Protein AF-A0AAZ3RCG7-F1 (afdb_monomer_lite)

InterPro domains:
  IPR009057 Homedomain-like superfamily [SSF46689] (24-108)
  IPR036388 Winged helix-like DNA-binding domain superfamily [G3DSA:1.10.10.10] (22-74)
  IPR057667 Sleeping Beauty transposase, HTH domain [PF25787] (22-74)

Radius of gyration: 26.38 Å; chains: 1; bounding box: 72×45×59 Å

Secondary structure (DSSP, 8-state):
---------------TTSSSSTTS-S---HHHHHHHHHHHHTT--HHHHHHHHT--HHHHHHHHHHHHHH---SPPP---SPPSS-HHHHHHHHHHHHH-TT--HHHH--

Organism: Oncorhynchus tshawytscha (NCBI:txid74940)

Foldseek 3Di:
DDPPPPPPDPPPPPDPPLCPVVPPDDDDDLVLLVVLVVCVVVVHDLVRSCVVSVNDSVVSVVSVVCCVVPVDSDDDDDPPDDDPDDPVLVVVLVVVCVVPVPDDPVNSDD

Sequence (110 aa):
MCTCGCISRPTLKLSASLLDITGKSNEISQDLRKKIVDLHKSGSSLGASSKRLKVPHSSVQTIVHKYKHHGTTQLSYCSGRRRVLSPRDERTLVQKVQINPRT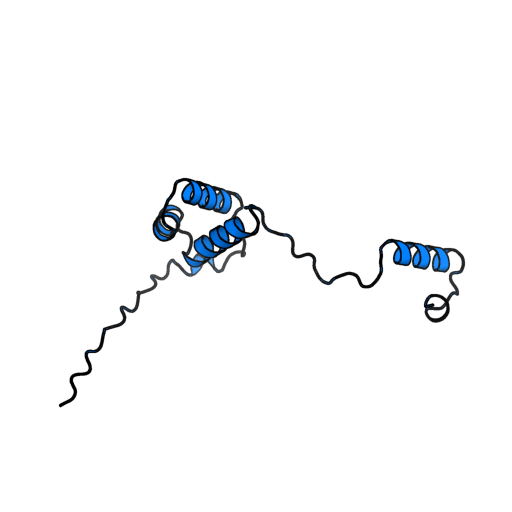TAKDLVK

pLDDT: mean 76.99, std 19.37, range [36.78, 95.0]

Structure (mmCIF, N/CA/C/O backbone):
data_AF-A0AAZ3RCG7-F1
#
_entry.id   AF-A0AAZ3RCG7-F1
#
loop_
_atom_site.group_PDB
_atom_site.id
_atom_site.type_symbol
_atom_site.label_atom_id
_atom_site.label_alt_id
_atom_site.label_comp_id
_atom_site.label_asym_id
_atom_site.label_entity_id
_atom_site.label_seq_id
_atom_site.pdbx_PDB_ins_code
_atom_site.Cartn_x
_atom_site.Cartn_y
_atom_site.Cartn_z
_atom_site.occupancy
_atom_site.B_iso_or_equiv
_atom_site.auth_seq_id
_atom_site.auth_comp_id
_atom_site.auth_asym_id
_atom_site.auth_atom_id
_atom_site.pdbx_PDB_model_num
ATOM 1 N N . MET A 1 1 ? 42.780 -36.796 -10.419 1.00 36.94 1 MET A N 1
ATOM 2 C CA . MET A 1 1 ? 42.953 -35.343 -10.626 1.00 36.94 1 MET A CA 1
ATOM 3 C C . MET A 1 1 ? 41.590 -34.763 -10.974 1.00 36.94 1 MET A C 1
ATOM 5 O O . MET A 1 1 ? 41.090 -35.048 -12.051 1.00 36.94 1 MET A O 1
ATOM 9 N N . CYS A 1 2 ? 40.939 -34.069 -10.038 1.00 37.28 2 CYS A N 1
ATOM 10 C CA . CYS A 1 2 ? 39.586 -33.536 -10.227 1.00 37.28 2 CYS A CA 1
ATOM 11 C C . CYS A 1 2 ? 39.669 -32.075 -10.679 1.00 37.28 2 CYS A C 1
ATOM 13 O O . CYS A 1 2 ? 40.009 -31.202 -9.885 1.00 37.28 2 CYS A O 1
ATOM 15 N N . THR A 1 3 ? 39.370 -31.800 -11.945 1.00 47.28 3 THR A N 1
ATOM 16 C CA . THR A 1 3 ? 39.281 -30.438 -12.484 1.00 47.28 3 THR A CA 1
ATOM 17 C C . THR A 1 3 ? 37.888 -29.871 -12.209 1.00 47.28 3 THR A C 1
ATOM 19 O O . THR A 1 3 ? 37.008 -29.877 -13.065 1.00 47.28 3 THR A O 1
ATOM 22 N N . CYS A 1 4 ? 37.652 -29.389 -10.986 1.00 46.22 4 CYS A N 1
ATOM 23 C CA . CYS A 1 4 ? 36.443 -28.617 -10.707 1.00 46.22 4 CYS A CA 1
ATOM 24 C C . CYS A 1 4 ? 36.619 -27.223 -11.326 1.00 46.22 4 CYS A C 1
ATOM 26 O O . CYS A 1 4 ? 37.349 -26.385 -10.800 1.00 46.22 4 CYS A O 1
ATOM 28 N N . GLY A 1 5 ? 36.015 -27.010 -12.496 1.00 42.16 5 GLY A N 1
ATOM 29 C CA . GLY A 1 5 ? 35.982 -25.719 -13.169 1.00 42.16 5 GLY A CA 1
ATOM 30 C C . GLY A 1 5 ? 35.236 -24.704 -12.312 1.00 42.16 5 GLY A C 1
ATOM 31 O O . GLY A 1 5 ? 34.008 -24.695 -12.264 1.00 42.16 5 GLY A O 1
ATOM 32 N N . CYS A 1 6 ? 35.985 -23.848 -11.623 1.00 47.91 6 CYS A N 1
ATOM 33 C CA . CYS A 1 6 ? 35.453 -22.694 -10.921 1.00 47.91 6 CYS A CA 1
ATOM 34 C C . CYS A 1 6 ? 34.816 -21.755 -11.950 1.00 47.91 6 CYS A C 1
ATOM 36 O O . CYS A 1 6 ? 35.513 -20.968 -12.588 1.00 47.91 6 CYS A O 1
ATOM 38 N N . ILE A 1 7 ? 33.493 -21.814 -12.117 1.00 42.91 7 ILE A N 1
ATOM 39 C CA . ILE A 1 7 ? 32.764 -20.723 -12.763 1.00 42.91 7 ILE A CA 1
ATOM 40 C C . ILE A 1 7 ? 32.878 -19.542 -11.804 1.00 42.91 7 ILE A C 1
ATOM 42 O O . ILE A 1 7 ? 32.186 -19.460 -10.786 1.00 42.91 7 ILE A O 1
ATOM 46 N N . SER A 1 8 ? 33.824 -18.662 -12.104 1.00 39.50 8 SER A N 1
ATOM 47 C CA . SER A 1 8 ? 34.026 -17.375 -11.466 1.00 39.50 8 SER A CA 1
ATOM 48 C C . SER A 1 8 ? 32.698 -16.625 -11.478 1.00 39.50 8 SER A C 1
ATOM 50 O O . SER A 1 8 ? 32.267 -16.097 -12.500 1.00 39.50 8 SER A O 1
ATOM 52 N N . ARG A 1 9 ? 32.018 -16.590 -10.326 1.00 44.78 9 ARG A N 1
ATOM 53 C CA . ARG A 1 9 ? 30.918 -15.652 -10.098 1.00 44.78 9 ARG A CA 1
ATOM 54 C C . ARG A 1 9 ? 31.490 -14.255 -10.327 1.00 44.78 9 ARG A C 1
ATOM 56 O O . ARG A 1 9 ? 32.393 -13.872 -9.581 1.00 44.78 9 ARG A O 1
ATOM 63 N N . PRO A 1 10 ? 31.002 -13.478 -11.306 1.00 41.47 10 PRO A N 1
ATOM 64 C CA . PRO A 1 10 ? 31.383 -12.087 -11.371 1.00 41.47 10 PRO A CA 1
ATOM 65 C C . PRO A 1 10 ? 30.763 -11.430 -10.140 1.00 41.47 10 PRO A C 1
ATOM 67 O O . PRO A 1 10 ? 29.541 -11.311 -10.024 1.00 41.47 10 PRO A O 1
ATOM 70 N N . THR A 1 11 ? 31.606 -11.050 -9.182 1.00 44.84 11 THR A N 1
ATOM 71 C CA . THR A 1 11 ? 31.235 -10.078 -8.163 1.00 44.84 11 THR A CA 1
ATOM 72 C C . THR A 1 11 ? 30.940 -8.795 -8.921 1.00 44.84 11 THR A C 1
ATOM 74 O O . THR A 1 11 ? 31.836 -8.050 -9.315 1.00 44.84 11 THR A O 1
ATOM 77 N N . LEU A 1 12 ? 29.658 -8.583 -9.224 1.00 46.56 12 LEU A N 1
ATOM 78 C CA . LEU A 1 12 ? 29.166 -7.311 -9.718 1.00 46.56 12 LEU A CA 1
ATOM 79 C C . LEU A 1 12 ? 29.588 -6.283 -8.675 1.00 46.56 12 LEU A C 1
ATOM 81 O O . LEU A 1 12 ? 29.013 -6.221 -7.590 1.00 46.56 12 LEU A O 1
ATOM 85 N N . LYS A 1 13 ? 30.653 -5.541 -8.982 1.00 36.78 13 LYS A N 1
ATOM 86 C CA . LYS A 1 13 ? 31.069 -4.370 -8.225 1.00 36.78 13 LYS A CA 1
ATOM 87 C C . LYS A 1 13 ? 29.870 -3.430 -8.239 1.00 36.78 13 LYS A C 1
ATOM 89 O O . LYS A 1 13 ? 29.628 -2.752 -9.235 1.00 36.78 13 LYS A O 1
ATOM 94 N N . LEU A 1 14 ? 29.080 -3.454 -7.167 1.00 41.97 14 LEU A N 1
ATOM 95 C CA . LEU A 1 14 ? 28.092 -2.424 -6.903 1.00 41.97 14 LEU A CA 1
ATOM 96 C C . LEU A 1 14 ? 28.885 -1.136 -6.709 1.00 41.97 14 LEU A C 1
ATOM 98 O O . LEU A 1 14 ? 29.533 -0.939 -5.684 1.00 41.97 14 LEU A O 1
ATOM 102 N N . SER A 1 15 ? 28.899 -0.295 -7.738 1.00 41.00 15 SER A N 1
ATOM 103 C CA . SER A 1 15 ? 29.403 1.060 -7.615 1.00 41.00 15 SER A CA 1
ATOM 104 C C . SER A 1 15 ? 28.552 1.798 -6.585 1.00 41.00 15 SER A C 1
ATOM 106 O O . SER A 1 15 ? 27.324 1.686 -6.554 1.00 41.00 15 SER A O 1
ATOM 108 N N . ALA A 1 16 ? 29.243 2.538 -5.723 1.00 47.06 16 ALA A N 1
ATOM 109 C CA . ALA A 1 16 ? 28.740 3.188 -4.518 1.00 47.06 16 ALA A CA 1
ATOM 110 C C . ALA A 1 16 ? 27.616 4.227 -4.731 1.00 47.06 16 ALA A C 1
ATOM 112 O O . ALA A 1 16 ? 27.170 4.826 -3.767 1.00 47.06 16 ALA A O 1
ATOM 113 N N . SER A 1 17 ? 27.112 4.413 -5.955 1.00 44.62 17 SER A N 1
ATOM 114 C CA . SER A 1 17 ? 25.989 5.302 -6.277 1.00 44.62 17 SER A CA 1
ATOM 115 C C . SER A 1 17 ? 24.604 4.646 -6.161 1.00 44.62 17 SER A C 1
ATOM 117 O O . SER A 1 17 ? 23.591 5.328 -6.303 1.00 44.62 17 SER A O 1
ATOM 119 N N . LEU A 1 18 ? 24.523 3.328 -5.920 1.00 46.72 18 LEU A N 1
ATOM 120 C CA . LEU A 1 18 ? 23.239 2.616 -5.798 1.00 46.72 18 LEU A CA 1
ATOM 121 C C . LEU A 1 18 ? 22.622 2.690 -4.385 1.00 46.72 18 LEU A C 1
ATOM 123 O O . LEU A 1 18 ? 21.427 2.444 -4.236 1.00 46.72 18 LEU A O 1
ATOM 127 N N . LEU A 1 19 ? 23.410 3.019 -3.355 1.00 47.28 19 LEU A N 1
ATOM 128 C CA . LEU A 1 19 ? 22.958 3.022 -1.953 1.00 47.28 19 LEU A CA 1
ATOM 129 C C . LEU A 1 19 ? 22.351 4.361 -1.494 1.00 47.28 19 LEU A C 1
ATOM 131 O O . LEU A 1 19 ? 21.665 4.400 -0.473 1.00 47.28 19 LEU A O 1
ATOM 135 N N . ASP A 1 20 ? 22.495 5.432 -2.277 1.00 44.59 20 ASP A N 1
ATOM 136 C CA . ASP A 1 20 ? 22.001 6.765 -1.896 1.00 44.59 20 ASP A CA 1
ATOM 137 C C . ASP A 1 20 ? 20.485 6.946 -2.103 1.00 44.59 20 ASP A C 1
ATOM 139 O O . ASP A 1 20 ? 19.872 7.843 -1.524 1.00 44.59 20 ASP A O 1
ATOM 143 N N . ILE A 1 21 ? 19.842 6.069 -2.885 1.00 55.31 21 ILE A N 1
ATOM 144 C CA . ILE A 1 21 ? 18.385 6.107 -3.125 1.00 55.31 21 ILE A CA 1
ATOM 145 C C . ILE A 1 21 ? 17.622 5.365 -2.012 1.00 55.31 21 ILE A C 1
ATOM 147 O O . ILE A 1 21 ? 16.472 5.684 -1.722 1.00 55.31 21 ILE A O 1
ATOM 151 N N . THR A 1 22 ? 18.261 4.409 -1.330 1.00 51.03 22 THR A N 1
ATOM 152 C CA . THR A 1 22 ? 17.640 3.604 -0.261 1.00 51.03 22 THR A CA 1
ATOM 153 C C . THR A 1 22 ? 17.592 4.292 1.109 1.00 51.03 22 THR A C 1
ATOM 155 O O . THR A 1 22 ? 17.001 3.741 2.032 1.00 51.03 22 THR A O 1
ATOM 158 N N . GLY A 1 23 ? 18.180 5.487 1.252 1.00 39.34 23 GLY A N 1
ATOM 159 C CA . GLY A 1 23 ? 18.254 6.222 2.525 1.00 39.34 23 GLY A CA 1
ATOM 160 C C . GLY A 1 23 ? 17.295 7.410 2.675 1.00 39.34 23 GLY A C 1
ATOM 161 O O . GLY A 1 23 ? 17.199 7.978 3.760 1.00 39.34 23 GLY A O 1
ATOM 162 N N . LYS A 1 24 ? 16.572 7.808 1.620 1.00 44.34 24 LYS A N 1
ATOM 163 C CA . LYS A 1 24 ? 15.645 8.953 1.645 1.00 44.34 24 LYS A CA 1
ATOM 164 C C . LYS A 1 24 ? 14.257 8.516 1.182 1.00 44.34 24 LYS A C 1
ATOM 166 O O . LYS A 1 24 ? 13.994 8.408 -0.008 1.00 44.34 24 LYS A O 1
ATOM 171 N N . SER A 1 25 ? 13.408 8.224 2.170 1.00 43.03 25 SER A N 1
ATOM 172 C CA . SER A 1 25 ? 11.955 8.010 2.072 1.00 43.03 25 SER A CA 1
ATOM 173 C C . SER A 1 25 ? 11.484 7.128 0.905 1.00 43.03 25 SER A C 1
ATOM 175 O O . SER A 1 25 ? 11.066 7.641 -0.125 1.00 43.03 25 SER A O 1
ATOM 177 N N . ASN A 1 26 ? 11.561 5.808 1.121 1.00 54.34 26 ASN A N 1
ATOM 178 C CA . ASN A 1 26 ? 10.674 4.658 0.812 1.00 54.34 26 ASN A CA 1
ATOM 179 C C . ASN A 1 26 ? 9.592 4.683 -0.300 1.00 54.34 26 ASN A C 1
ATOM 181 O O . ASN A 1 26 ? 8.949 3.657 -0.538 1.00 54.34 26 ASN A O 1
ATOM 185 N N . GLU A 1 27 ? 9.364 5.777 -1.014 1.00 60.44 27 GLU A N 1
ATOM 186 C CA . GLU A 1 27 ? 8.235 5.956 -1.916 1.00 60.44 27 GLU A CA 1
ATOM 187 C C . GLU A 1 27 ? 8.726 6.385 -3.298 1.00 60.44 27 GLU A C 1
ATOM 189 O O . GLU A 1 27 ? 8.990 7.549 -3.582 1.00 60.44 27 GLU A O 1
ATOM 194 N N . ILE A 1 28 ? 8.818 5.411 -4.206 1.00 71.56 28 ILE A N 1
ATOM 195 C CA . ILE A 1 28 ? 8.922 5.698 -5.640 1.00 71.56 28 ILE A CA 1
ATOM 196 C C . ILE A 1 28 ? 7.693 6.516 -6.035 1.00 71.56 28 ILE A C 1
ATOM 198 O O . ILE A 1 28 ? 6.566 6.031 -5.864 1.00 71.56 28 ILE A O 1
ATOM 202 N N . SER A 1 29 ? 7.922 7.712 -6.588 1.00 79.12 29 SER A N 1
ATOM 203 C CA . SER A 1 29 ? 6.857 8.624 -7.004 1.00 79.12 29 SER A CA 1
ATOM 204 C C . SER A 1 29 ? 5.859 7.935 -7.936 1.00 79.12 29 SER A C 1
ATOM 206 O O . SER A 1 29 ? 6.207 7.052 -8.733 1.00 79.12 29 SER A O 1
ATOM 208 N N . GLN A 1 30 ? 4.589 8.334 -7.843 1.00 81.62 30 GLN A N 1
ATOM 209 C CA . GLN A 1 30 ? 3.532 7.762 -8.680 1.00 81.62 30 GLN A CA 1
ATOM 210 C C . GLN A 1 30 ? 3.849 7.904 -10.176 1.00 81.62 30 GLN A C 1
ATOM 212 O O . GLN A 1 30 ? 3.526 7.012 -10.960 1.00 81.62 30 GLN A O 1
ATOM 217 N N . ASP A 1 31 ? 4.548 8.970 -10.565 1.00 84.44 31 ASP A N 1
ATOM 218 C CA . ASP A 1 31 ? 4.926 9.230 -11.953 1.00 84.44 31 ASP A CA 1
ATOM 219 C C . ASP A 1 31 ? 5.947 8.225 -12.487 1.00 84.44 31 ASP A C 1
ATOM 221 O O . ASP A 1 31 ? 5.814 7.751 -13.616 1.00 84.44 31 ASP A O 1
ATOM 225 N N . LEU A 1 32 ? 6.937 7.832 -11.677 1.00 87.56 32 LEU A N 1
ATOM 226 C CA . LEU A 1 32 ? 7.890 6.789 -12.066 1.00 87.56 32 LEU A CA 1
ATOM 227 C C . LEU A 1 32 ? 7.193 5.437 -12.235 1.00 87.56 32 LEU A C 1
ATOM 229 O O . LEU A 1 32 ? 7.500 4.701 -13.170 1.00 87.56 32 LEU A O 1
ATOM 233 N N . ARG A 1 33 ? 6.208 5.124 -11.385 1.00 88.06 33 ARG A N 1
ATOM 234 C CA . ARG A 1 33 ? 5.418 3.890 -11.513 1.00 88.06 33 ARG A CA 1
ATOM 235 C C . ARG A 1 33 ? 4.584 3.871 -12.792 1.00 88.06 33 ARG A C 1
ATOM 237 O O . ARG A 1 33 ? 4.551 2.842 -13.460 1.00 88.06 33 ARG A O 1
ATOM 244 N N . LYS A 1 34 ? 3.950 4.996 -13.149 1.00 89.69 34 LYS A N 1
ATOM 245 C CA . LYS A 1 34 ? 3.200 5.141 -14.412 1.00 89.69 34 LYS A CA 1
ATOM 246 C C . LYS A 1 34 ? 4.114 4.909 -15.612 1.00 89.69 34 LYS A C 1
ATOM 248 O O . LYS A 1 34 ? 3.850 4.001 -16.391 1.00 89.69 34 LYS A O 1
ATOM 253 N N . LYS A 1 35 ? 5.267 5.584 -15.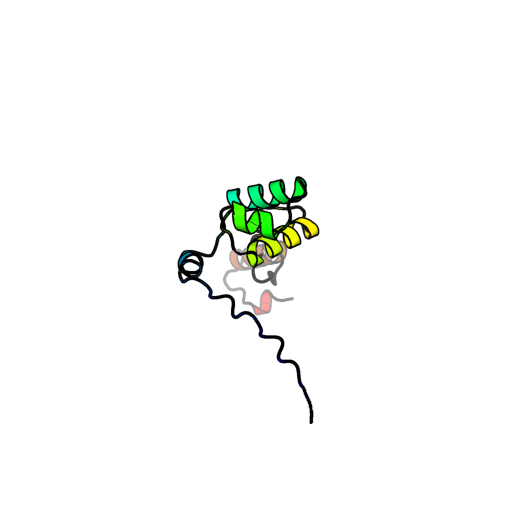650 1.00 91.38 35 LYS A N 1
ATOM 254 C CA . LYS A 1 35 ? 6.281 5.395 -16.702 1.00 91.38 35 LYS A CA 1
ATOM 255 C C . LYS A 1 35 ? 6.759 3.942 -16.819 1.00 91.38 35 LYS A C 1
ATOM 257 O O . LYS A 1 35 ? 6.938 3.451 -17.928 1.00 91.38 35 LYS A O 1
ATOM 262 N N . ILE A 1 36 ? 6.947 3.234 -15.700 1.00 91.38 36 ILE A N 1
ATOM 263 C CA . ILE A 1 36 ? 7.310 1.803 -15.709 1.00 91.38 36 ILE A CA 1
ATOM 264 C C . ILE A 1 36 ? 6.208 0.957 -16.354 1.00 91.38 36 ILE A C 1
ATOM 266 O O . ILE A 1 36 ? 6.509 0.077 -17.161 1.00 91.38 36 ILE A O 1
ATOM 270 N N . VAL A 1 37 ? 4.944 1.216 -16.012 1.00 90.81 37 VAL A N 1
ATOM 271 C CA . VAL A 1 37 ? 3.798 0.503 -16.589 1.00 90.81 37 VAL A CA 1
ATOM 272 C C . VAL A 1 37 ? 3.666 0.795 -18.084 1.00 90.81 37 VAL A C 1
ATOM 274 O O . VAL A 1 37 ? 3.442 -0.136 -18.855 1.00 90.81 37 VAL A O 1
ATOM 277 N N . ASP A 1 38 ? 3.871 2.038 -18.513 1.00 92.31 38 ASP A N 1
ATOM 278 C CA . ASP A 1 38 ? 3.800 2.422 -19.926 1.00 92.31 38 ASP A CA 1
ATOM 279 C C . ASP A 1 38 ? 4.904 1.747 -20.756 1.00 92.31 38 ASP A C 1
ATOM 281 O O . ASP A 1 38 ? 4.624 1.170 -21.806 1.00 92.31 38 ASP A O 1
ATOM 285 N N . LEU A 1 39 ? 6.140 1.706 -20.242 1.00 92.06 39 LEU A N 1
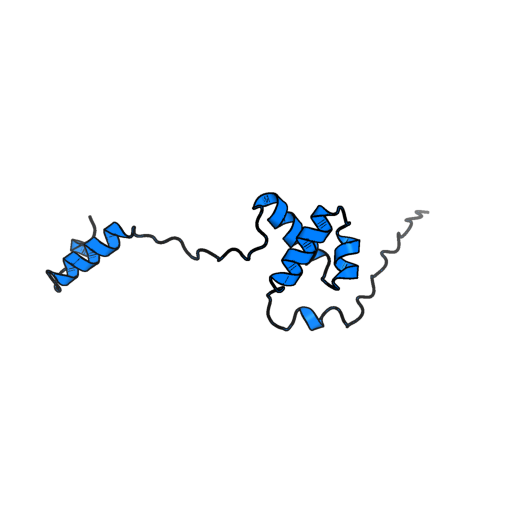ATOM 286 C CA . LEU A 1 39 ? 7.248 0.975 -20.873 1.00 92.06 39 LEU A CA 1
ATOM 287 C C . LEU A 1 39 ? 7.003 -0.539 -20.928 1.00 92.06 39 LEU A C 1
ATOM 289 O O . LEU A 1 39 ? 7.419 -1.203 -21.877 1.00 92.06 39 LEU A O 1
ATOM 293 N N . HIS A 1 40 ? 6.342 -1.102 -19.915 1.00 90.75 40 HIS A N 1
ATOM 294 C CA . HIS A 1 40 ? 5.964 -2.514 -19.918 1.00 90.75 40 HIS A CA 1
ATOM 295 C C . HIS A 1 40 ? 4.862 -2.797 -20.949 1.00 90.75 40 HIS A C 1
ATOM 297 O O . HIS A 1 40 ? 4.931 -3.803 -21.652 1.00 90.75 40 HIS A O 1
ATOM 303 N N . LYS A 1 41 ? 3.870 -1.906 -21.088 1.00 90.69 41 LYS A N 1
ATOM 304 C CA . LYS A 1 41 ? 2.839 -1.998 -22.137 1.00 90.69 41 LYS A CA 1
ATOM 305 C C . LYS A 1 41 ? 3.436 -1.900 -23.539 1.00 90.69 41 LYS A C 1
ATOM 307 O O . LYS A 1 41 ? 2.973 -2.595 -24.433 1.00 90.69 41 LYS A O 1
ATOM 312 N N . SER A 1 42 ? 4.486 -1.097 -23.718 1.00 91.12 42 SER A N 1
ATOM 313 C CA . SER A 1 42 ? 5.214 -0.989 -24.986 1.00 91.12 42 SER A CA 1
ATOM 314 C C . SER A 1 42 ? 6.163 -2.169 -25.267 1.00 91.12 42 SER A C 1
ATOM 316 O O . SER A 1 42 ? 6.924 -2.110 -26.228 1.00 91.12 42 SER A O 1
ATOM 318 N N . GLY A 1 43 ? 6.170 -3.215 -24.428 1.00 89.75 43 GLY A N 1
ATOM 319 C CA . GLY A 1 43 ? 6.977 -4.425 -24.629 1.00 89.75 43 GLY A CA 1
ATOM 320 C C . GLY A 1 43 ? 8.450 -4.302 -24.222 1.00 89.75 43 GLY A C 1
ATOM 321 O O . GLY A 1 43 ? 9.264 -5.144 -24.596 1.00 89.75 43 GLY A O 1
ATOM 322 N N . SER A 1 44 ? 8.824 -3.273 -23.455 1.00 90.56 44 SER A N 1
ATOM 323 C CA . SER A 1 44 ? 10.208 -3.111 -22.993 1.00 90.56 44 SER A CA 1
ATOM 324 C C . SER A 1 44 ? 10.571 -4.156 -21.933 1.00 90.56 44 SER A C 1
ATOM 326 O O . SER A 1 44 ? 9.794 -4.439 -21.019 1.00 90.56 44 SER A O 1
ATOM 328 N N . SER A 1 45 ? 11.794 -4.689 -21.998 1.00 91.06 45 SER A N 1
ATOM 329 C CA . SER A 1 45 ? 12.297 -5.612 -20.977 1.00 91.06 45 SER A CA 1
ATOM 330 C C . SER A 1 45 ? 12.524 -4.911 -19.630 1.00 91.06 45 SER A C 1
ATOM 332 O O . SER A 1 45 ? 12.844 -3.721 -19.568 1.00 91.06 45 SER A O 1
ATOM 334 N N . LEU A 1 46 ? 12.418 -5.661 -18.526 1.00 90.25 46 LEU A N 1
ATOM 335 C CA . LEU A 1 46 ? 12.596 -5.128 -17.165 1.00 90.25 46 LEU A CA 1
ATOM 336 C C . LEU A 1 46 ? 13.965 -4.453 -16.977 1.00 90.25 46 LEU A C 1
ATOM 338 O O . LEU A 1 46 ? 14.062 -3.374 -16.388 1.00 90.25 46 LEU A O 1
ATOM 342 N N . GLY A 1 47 ? 15.018 -5.058 -17.535 1.00 89.31 47 GLY A N 1
ATOM 343 C CA . GLY A 1 47 ? 16.373 -4.509 -17.514 1.00 89.31 47 GLY A CA 1
ATOM 344 C C . GLY A 1 47 ? 16.506 -3.206 -18.306 1.00 89.31 47 GLY A C 1
ATOM 345 O O . GLY A 1 47 ? 17.184 -2.285 -17.851 1.00 89.31 47 GLY A O 1
ATOM 346 N N . ALA A 1 48 ? 15.832 -3.088 -19.455 1.00 90.19 48 ALA A N 1
ATOM 347 C CA . ALA A 1 48 ? 15.825 -1.853 -20.236 1.00 90.19 48 ALA A CA 1
ATOM 348 C C . ALA A 1 48 ? 15.123 -0.714 -19.478 1.00 90.19 48 ALA A C 1
ATOM 350 O O . ALA A 1 48 ? 15.651 0.397 -19.419 1.00 90.19 48 ALA A O 1
ATOM 351 N N . SER A 1 49 ? 13.988 -0.998 -18.834 1.00 90.50 49 SER A N 1
ATOM 352 C CA . SER A 1 49 ? 13.259 -0.024 -18.010 1.00 90.50 49 SER A CA 1
ATOM 353 C C . SER A 1 49 ? 14.071 0.430 -16.793 1.00 90.50 49 SER A C 1
ATOM 355 O O . SER A 1 49 ? 14.120 1.624 -16.501 1.00 90.50 49 SER A O 1
ATOM 357 N N . SER A 1 50 ? 14.772 -0.495 -16.128 1.00 89.75 50 SER A N 1
ATOM 358 C CA . SER A 1 50 ? 15.661 -0.190 -14.998 1.00 89.75 50 SER A CA 1
ATOM 359 C C . SER A 1 50 ? 16.804 0.748 -15.402 1.00 89.75 50 SER A C 1
ATOM 361 O O . SER A 1 50 ? 17.014 1.772 -14.751 1.00 89.75 50 SER A O 1
ATOM 363 N N . LYS A 1 51 ? 17.481 0.465 -16.525 1.00 90.94 51 LYS A N 1
ATOM 364 C CA . LYS A 1 51 ? 18.561 1.317 -17.051 1.00 90.94 51 LYS A CA 1
ATOM 365 C C . LYS A 1 51 ? 18.060 2.705 -17.459 1.00 90.94 51 LYS A C 1
ATOM 367 O O . LYS A 1 51 ? 18.696 3.698 -17.120 1.00 90.94 51 LYS A O 1
ATOM 372 N N . ARG A 1 52 ? 16.918 2.783 -18.155 1.00 89.50 52 ARG A N 1
ATOM 373 C CA . ARG A 1 52 ? 16.332 4.052 -18.628 1.00 89.50 52 ARG A CA 1
ATOM 374 C C . ARG A 1 52 ? 15.898 4.960 -17.482 1.00 89.50 52 ARG A C 1
ATOM 376 O O . ARG A 1 52 ? 16.145 6.159 -17.530 1.00 89.50 52 ARG A O 1
ATOM 383 N N . LEU A 1 53 ? 15.247 4.392 -16.469 1.00 87.12 53 LEU A N 1
ATOM 384 C CA . LEU A 1 53 ? 14.678 5.157 -15.360 1.00 87.12 53 LEU A CA 1
ATOM 385 C C . LEU A 1 53 ? 15.631 5.299 -14.168 1.00 87.12 53 LEU A C 1
ATOM 387 O O . LEU A 1 53 ? 15.281 5.982 -13.212 1.00 87.12 53 LEU A O 1
ATOM 391 N N . LYS A 1 54 ? 16.817 4.673 -14.214 1.00 88.25 54 LYS A N 1
ATOM 392 C CA . LYS A 1 54 ? 17.780 4.608 -13.097 1.00 88.25 54 LYS A CA 1
ATOM 393 C C . LYS A 1 54 ? 17.136 4.100 -11.796 1.00 88.25 54 LYS A C 1
ATOM 395 O O . LYS A 1 54 ? 17.490 4.523 -10.702 1.00 88.25 54 LYS A O 1
ATOM 400 N N . VAL A 1 55 ? 16.176 3.187 -11.930 1.00 86.75 55 VAL A N 1
ATOM 401 C CA . VAL A 1 55 ? 15.467 2.540 -10.817 1.00 86.75 55 VAL A CA 1
ATOM 402 C C . VAL A 1 55 ? 16.026 1.126 -10.652 1.00 86.75 55 VAL A C 1
ATOM 404 O O . VAL A 1 55 ? 16.264 0.459 -11.665 1.00 86.75 55 VAL A O 1
ATOM 407 N N . PRO A 1 56 ? 16.215 0.621 -9.420 1.00 89.06 56 PRO A N 1
ATOM 408 C CA . PRO A 1 56 ? 16.664 -0.749 -9.204 1.00 89.06 56 PRO A CA 1
ATOM 409 C C . PRO A 1 56 ? 15.713 -1.772 -9.841 1.00 89.06 56 PRO A C 1
ATOM 411 O O . PRO A 1 56 ? 14.487 -1.650 -9.785 1.00 89.06 56 PRO A O 1
ATOM 414 N N . HIS A 1 57 ? 16.293 -2.817 -10.434 1.00 88.25 57 HIS A N 1
ATOM 415 C CA . HIS A 1 57 ? 15.552 -3.862 -11.144 1.00 88.25 57 HIS A CA 1
ATOM 416 C C . HIS A 1 57 ? 14.478 -4.535 -10.271 1.00 88.25 57 HIS A C 1
ATOM 418 O O . HIS A 1 57 ? 13.370 -4.787 -10.743 1.00 88.25 57 HIS A O 1
ATOM 424 N N . SER A 1 58 ? 14.769 -4.769 -8.986 1.00 87.19 58 SER A N 1
ATOM 425 C CA . SER A 1 58 ? 13.834 -5.362 -8.016 1.00 87.19 58 SER A CA 1
ATOM 426 C C . SER A 1 58 ? 12.551 -4.538 -7.849 1.00 87.19 58 SER A C 1
ATOM 428 O O . SER A 1 58 ? 11.450 -5.093 -7.780 1.00 87.19 58 SER A O 1
ATOM 430 N N . SER A 1 59 ? 12.661 -3.209 -7.853 1.00 87.62 59 SER A N 1
ATOM 431 C CA . SER A 1 59 ? 11.508 -2.311 -7.777 1.00 87.62 59 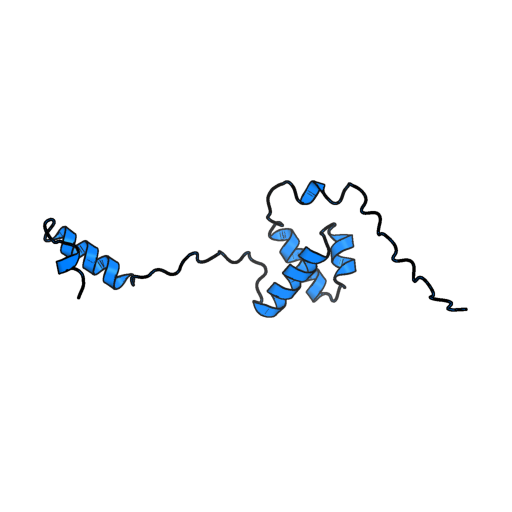SER A CA 1
ATOM 432 C C . SER A 1 59 ? 10.676 -2.348 -9.054 1.00 87.62 59 SER A C 1
ATOM 434 O O . SER A 1 59 ? 9.452 -2.445 -8.973 1.00 87.62 59 SER A O 1
ATOM 436 N N . VAL A 1 60 ? 11.320 -2.339 -10.227 1.00 89.94 60 VAL A N 1
ATOM 437 C CA . VAL A 1 60 ? 10.634 -2.484 -11.525 1.00 89.94 60 VAL A CA 1
ATOM 438 C C . VAL A 1 60 ? 9.866 -3.807 -11.574 1.00 89.94 60 VAL A C 1
ATOM 440 O O . VAL A 1 60 ? 8.685 -3.822 -11.917 1.00 89.94 60 VAL A O 1
ATOM 443 N N . GLN A 1 61 ? 10.500 -4.903 -11.154 1.00 91.56 61 GLN A N 1
ATOM 444 C CA . GLN A 1 61 ? 9.881 -6.226 -11.090 1.00 91.56 61 GLN A CA 1
ATOM 445 C C . GLN A 1 61 ? 8.664 -6.247 -10.157 1.00 91.56 61 GLN A C 1
ATOM 447 O O . GLN A 1 61 ? 7.605 -6.740 -10.542 1.00 91.56 61 GLN A O 1
ATOM 452 N N . THR A 1 62 ? 8.785 -5.666 -8.961 1.00 89.62 62 THR A N 1
ATOM 453 C CA . THR A 1 62 ? 7.682 -5.591 -7.989 1.00 89.62 62 THR A CA 1
ATOM 454 C C . THR A 1 62 ? 6.501 -4.789 -8.535 1.00 89.62 62 THR A C 1
ATOM 456 O O . THR A 1 62 ? 5.351 -5.197 -8.376 1.00 89.62 62 THR A O 1
ATOM 459 N N . ILE A 1 63 ? 6.765 -3.660 -9.200 1.00 89.69 63 ILE A N 1
ATOM 460 C CA . ILE A 1 63 ? 5.727 -2.809 -9.797 1.00 89.69 63 ILE A CA 1
ATOM 461 C C . ILE A 1 63 ? 5.005 -3.551 -10.925 1.00 89.69 63 ILE A C 1
ATOM 463 O O . ILE A 1 63 ? 3.777 -3.575 -10.941 1.00 89.69 63 ILE A O 1
ATOM 467 N N . VAL A 1 64 ? 5.744 -4.203 -11.828 1.00 91.00 64 VAL A N 1
ATOM 468 C CA . VAL A 1 64 ? 5.154 -4.982 -12.928 1.00 91.00 64 VAL A CA 1
ATOM 469 C C . VAL A 1 64 ? 4.331 -6.155 -12.399 1.00 91.00 64 VAL A C 1
ATOM 471 O O . VAL A 1 64 ? 3.230 -6.398 -12.885 1.00 91.00 64 VAL A O 1
ATOM 474 N N . HIS A 1 65 ? 4.825 -6.864 -11.382 1.00 91.00 65 HIS A N 1
ATOM 475 C CA . HIS A 1 65 ? 4.090 -7.958 -10.751 1.00 91.00 65 HIS A CA 1
ATOM 476 C C . HIS A 1 65 ? 2.773 -7.463 -10.134 1.00 91.00 65 HIS A C 1
ATOM 478 O O . HIS A 1 65 ? 1.709 -7.996 -10.444 1.00 91.00 65 HIS A O 1
ATOM 484 N N . LYS A 1 66 ? 2.814 -6.378 -9.350 1.00 89.06 66 LYS A N 1
ATOM 485 C CA . LYS A 1 66 ? 1.606 -5.749 -8.790 1.00 89.06 66 LYS A CA 1
ATOM 486 C C . LYS A 1 66 ? 0.630 -5.295 -9.873 1.00 89.06 66 LYS A C 1
ATOM 488 O O . LYS A 1 66 ? -0.567 -5.517 -9.728 1.00 89.06 66 LYS A O 1
ATOM 493 N N . TYR A 1 67 ? 1.131 -4.718 -10.964 1.00 90.12 67 TYR A N 1
ATOM 494 C CA . TYR A 1 67 ? 0.302 -4.302 -12.091 1.00 90.12 67 TYR A CA 1
ATOM 495 C C . TYR A 1 67 ? -0.399 -5.490 -12.764 1.00 90.12 67 TYR A C 1
ATOM 497 O O . TYR A 1 67 ? -1.582 -5.399 -13.066 1.00 90.12 67 TYR A O 1
ATOM 505 N N . LYS A 1 68 ? 0.282 -6.630 -12.937 1.00 89.81 68 LYS A N 1
ATOM 506 C CA . LYS A 1 68 ? -0.332 -7.850 -13.490 1.00 89.81 68 LYS A CA 1
ATOM 507 C C . LYS A 1 68 ? -1.426 -8.428 -12.589 1.00 89.81 68 LYS A C 1
ATOM 509 O O . LYS A 1 68 ? -2.425 -8.911 -13.103 1.00 89.81 68 LYS A O 1
ATOM 514 N N . HIS A 1 69 ? -1.244 -8.377 -11.268 1.00 88.06 69 HIS A N 1
ATOM 515 C CA . HIS A 1 69 ? -2.208 -8.938 -10.315 1.00 88.06 69 HIS A CA 1
ATOM 516 C C . HIS A 1 69 ? -3.394 -8.019 -10.014 1.00 88.06 69 HIS A C 1
ATOM 518 O O . HIS A 1 69 ? -4.518 -8.495 -9.894 1.00 88.06 69 HIS A O 1
ATOM 524 N N . HIS A 1 70 ? -3.154 -6.717 -9.863 1.00 84.50 70 HIS A N 1
ATOM 525 C CA . HIS A 1 70 ? -4.170 -5.765 -9.406 1.00 84.50 70 HIS A CA 1
ATOM 526 C C . HIS A 1 70 ? -4.649 -4.806 -10.499 1.00 84.50 70 HIS A C 1
ATOM 528 O O . HIS A 1 70 ? -5.637 -4.110 -10.293 1.00 84.50 70 HIS A O 1
ATOM 534 N N . GLY A 1 71 ? -3.943 -4.704 -11.631 1.00 84.25 71 GLY A N 1
ATOM 535 C CA . GLY A 1 71 ? -4.250 -3.747 -12.700 1.00 84.25 71 GLY A CA 1
ATOM 536 C C . GLY A 1 71 ? -3.997 -2.280 -12.333 1.00 84.25 71 GLY A C 1
ATOM 537 O O . GLY A 1 71 ? -4.252 -1.391 -13.143 1.00 84.25 71 GLY A O 1
ATOM 538 N N . THR A 1 72 ? -3.492 -2.001 -11.127 1.00 81.19 72 THR A N 1
ATOM 539 C CA . THR A 1 72 ? -3.353 -0.645 -10.593 1.00 81.19 72 THR A CA 1
ATOM 540 C C . THR A 1 72 ? -1.895 -0.245 -10.394 1.00 81.19 72 THR A C 1
ATOM 542 O O . THR A 1 72 ? -1.043 -1.021 -9.964 1.00 81.19 72 THR A O 1
ATOM 545 N N . THR A 1 73 ? -1.612 1.017 -10.713 1.00 79.12 73 THR A N 1
ATOM 546 C CA . THR A 1 73 ? -0.294 1.652 -10.529 1.00 79.12 73 THR A CA 1
ATOM 547 C C . THR A 1 73 ? -0.219 2.445 -9.219 1.00 79.12 73 THR A C 1
ATOM 549 O O . THR A 1 73 ? 0.865 2.825 -8.764 1.00 79.12 73 THR A O 1
ATOM 552 N N . GLN A 1 74 ? -1.378 2.709 -8.607 1.00 77.25 74 GLN A N 1
ATOM 553 C CA . GLN A 1 74 ? -1.482 3.443 -7.352 1.00 77.25 74 GLN A CA 1
ATOM 554 C C . GLN A 1 74 ? -0.917 2.626 -6.187 1.00 77.25 74 GLN A C 1
ATOM 556 O O . GLN A 1 74 ? -0.928 1.394 -6.193 1.00 77.25 74 GLN A O 1
ATOM 561 N N . LEU A 1 75 ? -0.392 3.320 -5.175 1.00 72.88 75 LEU A N 1
ATOM 562 C CA . LEU A 1 75 ? -0.062 2.669 -3.915 1.00 72.88 75 LEU A CA 1
ATOM 563 C C . LEU A 1 75 ? -1.362 2.187 -3.272 1.00 72.88 75 LEU A C 1
ATOM 565 O O . LEU A 1 75 ? -2.291 2.965 -3.081 1.00 72.88 75 LEU A O 1
ATOM 569 N N . SER A 1 76 ? -1.412 0.907 -2.922 1.00 68.50 76 SER A N 1
ATOM 570 C CA . SER A 1 76 ? -2.472 0.384 -2.073 1.00 68.50 76 SER A CA 1
ATOM 571 C C . SER A 1 76 ? -2.265 0.900 -0.654 1.00 68.50 76 SER A C 1
ATOM 573 O O . SER A 1 76 ? -1.193 0.694 -0.078 1.00 68.50 76 SER A O 1
ATOM 575 N N . TYR A 1 77 ? -3.292 1.518 -0.081 1.00 73.44 77 TYR A N 1
ATOM 576 C CA . TYR A 1 77 ? -3.302 1.809 1.345 1.00 73.44 77 TYR A CA 1
ATOM 577 C C . TYR A 1 77 ? -3.316 0.496 2.138 1.00 73.44 77 TYR A C 1
ATOM 579 O O . TYR A 1 77 ? -4.087 -0.419 1.836 1.00 73.44 77 TYR A O 1
ATOM 587 N N . CYS A 1 78 ? -2.463 0.387 3.154 1.00 69.62 78 CYS A N 1
ATOM 588 C CA . CYS A 1 78 ? -2.510 -0.736 4.079 1.00 69.62 78 CYS A CA 1
ATOM 589 C C . CYS A 1 78 ? -3.753 -0.578 4.960 1.00 69.62 78 CYS A C 1
ATOM 591 O O . CYS A 1 78 ? -3.796 0.312 5.799 1.00 69.62 78 CYS A O 1
ATOM 593 N N . SER A 1 79 ? -4.743 -1.460 4.811 1.00 72.00 79 SER A N 1
ATOM 594 C CA . SER A 1 79 ? -6.021 -1.412 5.549 1.00 72.00 79 SER A CA 1
ATOM 595 C C . SER A 1 79 ? -5.897 -1.541 7.084 1.00 72.00 79 SER A C 1
ATOM 597 O O . SER A 1 79 ? -6.915 -1.536 7.776 1.00 72.00 79 SER A O 1
ATOM 599 N N . GLY A 1 80 ? -4.681 -1.665 7.627 1.00 86.44 80 GLY A N 1
ATOM 600 C CA . GLY A 1 80 ? -4.424 -1.839 9.054 1.00 86.44 80 GLY A CA 1
ATOM 601 C C . GLY A 1 80 ? -5.005 -3.140 9.616 1.00 86.44 80 GLY A C 1
ATOM 602 O O . GLY A 1 80 ? -5.344 -4.073 8.884 1.00 86.44 80 GLY A O 1
ATOM 603 N N . ARG A 1 81 ? -5.111 -3.210 10.948 1.00 88.31 81 ARG A N 1
ATOM 604 C CA . ARG A 1 81 ? -5.783 -4.319 11.636 1.00 88.31 81 ARG A CA 1
ATOM 605 C C . ARG A 1 81 ? -7.280 -4.268 11.331 1.00 88.31 81 ARG A C 1
ATOM 607 O O . ARG A 1 81 ? -7.895 -3.208 11.424 1.00 88.31 81 ARG A O 1
ATOM 614 N N . ARG A 1 82 ? -7.878 -5.421 11.019 1.00 87.12 82 ARG A N 1
ATOM 615 C CA . ARG A 1 82 ? -9.336 -5.517 10.864 1.00 87.12 82 ARG A CA 1
ATOM 616 C C . ARG A 1 82 ? -10.034 -5.081 12.153 1.00 87.12 82 ARG A C 1
ATOM 618 O O . ARG A 1 82 ? -9.608 -5.457 13.246 1.00 87.12 82 ARG A O 1
ATOM 625 N N . ARG A 1 83 ? -11.108 -4.302 12.007 1.00 89.12 83 ARG A N 1
ATOM 626 C CA . ARG A 1 83 ? -11.976 -3.926 13.128 1.0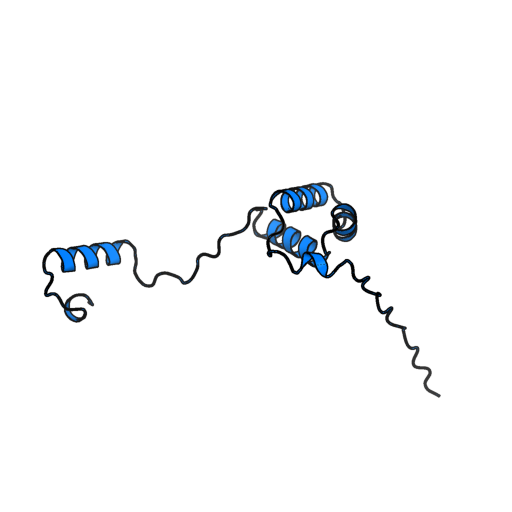0 89.12 83 ARG A CA 1
ATOM 627 C C . ARG A 1 83 ? -12.664 -5.175 13.673 1.00 89.12 83 ARG A C 1
ATOM 629 O O . ARG A 1 83 ? -13.091 -6.025 12.897 1.00 89.12 83 ARG A O 1
ATOM 636 N N . VAL A 1 84 ? -12.727 -5.280 14.999 1.00 90.00 84 VAL A N 1
ATOM 637 C CA . VAL A 1 84 ? -13.399 -6.390 15.695 1.00 90.00 84 VAL A CA 1
ATOM 638 C C . VAL A 1 84 ? -14.909 -6.170 15.715 1.00 90.00 84 VAL A C 1
ATOM 640 O O . VAL A 1 84 ? -15.669 -7.112 15.527 1.00 90.00 84 VAL A O 1
ATOM 643 N N . LEU A 1 85 ? -15.333 -4.921 15.912 1.00 89.81 85 LEU A N 1
ATOM 644 C CA . LEU A 1 85 ? -16.737 -4.533 15.952 1.00 89.81 85 LEU A CA 1
ATOM 645 C C . LEU A 1 85 ? -17.199 -4.041 14.582 1.00 89.81 85 LEU A C 1
ATOM 647 O O . LEU A 1 85 ? -16.433 -3.431 13.827 1.00 89.81 85 LEU A O 1
ATOM 651 N N . SER A 1 86 ? -18.467 -4.300 14.264 1.00 91.81 86 SER A N 1
ATOM 652 C CA . SER A 1 86 ? -19.082 -3.705 13.086 1.00 91.81 86 SER A CA 1
ATOM 653 C C . SER A 1 86 ? -19.425 -2.230 13.352 1.00 91.81 86 SER A C 1
ATOM 655 O O . SER A 1 86 ? -19.697 -1.853 14.495 1.00 91.81 86 SER A O 1
ATOM 657 N N . PRO A 1 87 ? -19.517 -1.380 12.311 1.00 92.69 87 PRO A N 1
ATOM 658 C CA . PRO A 1 87 ? -19.940 0.012 12.480 1.00 92.69 87 P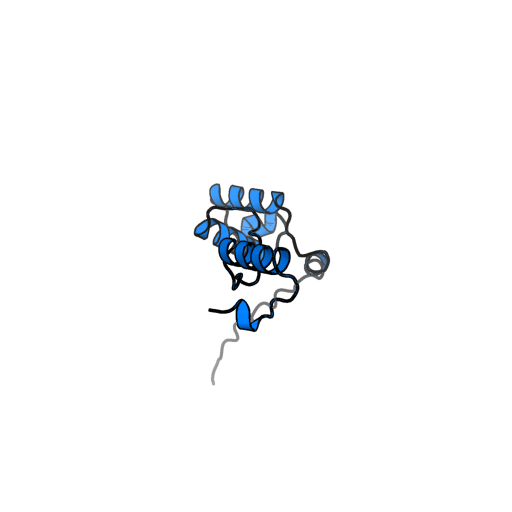RO A CA 1
ATOM 659 C C . PRO A 1 87 ? -21.333 0.165 13.108 1.00 92.69 87 PRO A C 1
ATOM 661 O O . PRO A 1 87 ? -21.659 1.227 13.633 1.00 92.69 87 PRO A O 1
ATOM 664 N N . ARG A 1 88 ? -22.183 -0.867 13.014 1.00 94.38 88 ARG A N 1
ATOM 665 C CA . ARG A 1 88 ? -23.513 -0.875 13.635 1.00 94.38 88 ARG A CA 1
ATOM 666 C C . ARG A 1 88 ? -23.402 -1.108 15.135 1.00 94.38 88 ARG A C 1
ATOM 668 O O . ARG A 1 88 ? -23.953 -0.320 15.897 1.00 94.38 88 ARG A O 1
ATOM 675 N N . ASP A 1 89 ? -22.636 -2.118 15.535 1.00 91.62 89 ASP A N 1
ATOM 676 C CA . ASP A 1 89 ? -22.453 -2.467 16.946 1.00 91.62 89 ASP A CA 1
ATOM 677 C C . ASP A 1 89 ? -21.762 -1.333 17.705 1.00 91.62 89 ASP A C 1
ATOM 679 O O . ASP A 1 89 ? -22.190 -0.981 18.800 1.00 91.62 89 ASP A O 1
ATOM 683 N N . GLU A 1 90 ? -20.766 -0.685 17.087 1.00 93.94 90 GLU A N 1
ATOM 684 C CA . GLU A 1 90 ? -20.126 0.517 17.636 1.00 93.94 90 GLU A CA 1
ATOM 685 C C . GLU A 1 90 ? -21.153 1.625 17.918 1.00 93.94 90 GLU A C 1
ATOM 687 O O . GLU A 1 90 ? -21.170 2.188 19.011 1.00 93.94 90 GLU A O 1
ATOM 692 N N . ARG A 1 91 ? -22.059 1.916 16.973 1.00 95.00 91 ARG A N 1
ATOM 693 C CA . ARG A 1 91 ? -23.103 2.938 17.167 1.00 95.00 91 ARG A CA 1
ATOM 694 C C . ARG A 1 91 ? -24.075 2.559 18.276 1.00 95.00 91 ARG A C 1
ATOM 696 O O . ARG A 1 91 ? -24.431 3.417 19.079 1.00 95.00 91 ARG A O 1
ATOM 703 N N . THR A 1 92 ? -24.498 1.299 18.337 1.00 92.81 92 THR A N 1
ATOM 704 C CA . THR A 1 92 ? -25.410 0.826 19.385 1.00 92.81 92 THR A CA 1
ATOM 705 C C . THR A 1 92 ? -24.751 0.873 20.763 1.00 92.81 92 THR A C 1
ATOM 707 O O . THR A 1 92 ? -25.400 1.272 21.728 1.00 92.81 92 THR A O 1
ATOM 710 N N . LEU A 1 93 ? -23.464 0.526 20.861 1.00 92.56 93 LEU A N 1
ATOM 711 C CA . LEU A 1 93 ? -22.684 0.667 22.092 1.00 92.56 93 LEU A CA 1
ATOM 712 C C . LEU A 1 93 ? -22.623 2.128 22.539 1.00 92.56 93 LEU A C 1
ATOM 714 O O . LEU A 1 93 ? -22.966 2.428 23.681 1.00 92.56 93 LEU A O 1
ATOM 718 N N . VAL A 1 94 ? -22.263 3.037 21.628 1.00 93.62 94 VAL A N 1
ATOM 719 C CA . VAL A 1 94 ? -22.196 4.478 21.916 1.00 93.62 94 VAL A CA 1
ATOM 720 C C . VAL A 1 94 ? -23.554 5.011 22.381 1.00 93.62 94 VAL A C 1
ATOM 722 O O . VAL A 1 94 ? -23.618 5.701 23.394 1.00 93.62 94 VAL A O 1
ATOM 725 N N . GLN A 1 95 ? -24.651 4.641 21.712 1.00 94.25 95 GLN A N 1
ATOM 726 C CA . GLN A 1 95 ? -26.001 5.064 22.100 1.00 94.25 95 GLN A CA 1
ATOM 727 C C . GLN A 1 95 ? -26.400 4.568 23.494 1.00 94.25 95 GLN A C 1
ATOM 729 O O . GLN A 1 95 ? -26.920 5.347 24.289 1.00 94.25 95 GLN A O 1
ATOM 734 N N . LYS A 1 96 ? -26.144 3.295 23.822 1.00 92.19 96 LYS A N 1
ATOM 735 C CA . LYS A 1 96 ? -26.483 2.734 25.141 1.00 92.19 96 LYS A CA 1
ATOM 736 C C . LYS A 1 96 ? -25.736 3.435 26.276 1.00 92.19 96 LYS A C 1
ATOM 738 O O . LYS A 1 96 ? -26.353 3.762 27.288 1.00 92.19 96 LYS A O 1
ATOM 743 N N . VAL A 1 97 ? -24.445 3.707 26.078 1.00 93.31 97 VAL A N 1
ATOM 744 C CA . VAL A 1 97 ? -23.619 4.443 27.047 1.00 93.31 97 VAL A CA 1
ATOM 745 C C . VAL A 1 97 ? -24.090 5.891 27.176 1.00 93.31 97 VAL A C 1
ATOM 747 O O . VAL A 1 97 ? -24.136 6.424 28.278 1.00 93.31 97 VAL A O 1
ATOM 750 N N . GLN A 1 98 ? -24.493 6.526 26.074 1.00 93.75 98 GLN A N 1
ATOM 751 C CA . GLN A 1 98 ? -24.963 7.909 26.099 1.00 93.75 98 GLN A CA 1
ATOM 752 C C . GLN A 1 98 ? -26.325 8.065 26.793 1.00 93.75 98 GLN A C 1
ATOM 754 O O . GLN A 1 98 ? -26.533 9.048 27.497 1.00 93.75 98 GLN A O 1
ATOM 759 N N . ILE A 1 99 ? -27.233 7.096 26.630 1.00 94.69 99 ILE A N 1
ATOM 760 C CA . ILE A 1 99 ? -28.533 7.074 27.323 1.00 94.69 99 ILE A CA 1
ATOM 761 C C . ILE A 1 99 ? -28.340 6.792 28.817 1.00 94.69 99 ILE A C 1
ATOM 763 O O . ILE A 1 99 ? -28.946 7.456 29.652 1.00 94.69 99 ILE A O 1
ATOM 767 N N . ASN A 1 100 ? -27.488 5.821 29.157 1.00 91.50 100 ASN A N 1
ATOM 768 C CA . ASN A 1 100 ? -27.244 5.403 30.533 1.00 91.50 100 ASN A CA 1
ATOM 769 C C . ASN A 1 100 ? -25.736 5.366 30.819 1.00 91.50 100 ASN A C 1
ATOM 771 O O . ASN A 1 100 ? -25.125 4.301 30.711 1.00 91.50 100 ASN A O 1
ATOM 775 N N . PRO A 1 101 ? -25.122 6.475 31.266 1.00 91.12 101 PRO A N 1
ATOM 776 C CA . PRO A 1 101 ? -23.666 6.563 31.435 1.00 91.12 101 PRO A CA 1
ATOM 777 C C . PRO A 1 101 ? -23.102 5.664 32.543 1.00 91.12 101 PRO A C 1
ATOM 779 O O . PRO A 1 101 ? -21.894 5.480 32.630 1.00 91.12 101 PRO A O 1
ATOM 782 N N . ARG A 1 102 ? -23.962 5.085 33.392 1.00 92.06 102 ARG A N 1
ATOM 783 C CA . ARG A 1 102 ? -23.577 4.108 34.424 1.00 92.06 102 ARG A CA 1
ATOM 784 C C . ARG A 1 102 ? -23.557 2.657 33.924 1.00 92.06 102 ARG A C 1
ATOM 786 O O . ARG A 1 102 ? -23.310 1.765 34.727 1.00 92.06 102 ARG A O 1
ATOM 793 N N . THR A 1 103 ? -23.842 2.405 32.643 1.00 89.19 103 THR A N 1
ATOM 794 C CA . THR A 1 103 ? -23.787 1.045 32.083 1.00 89.19 103 THR A CA 1
ATOM 795 C C . THR A 1 103 ? -22.358 0.513 32.057 1.00 89.19 103 THR A C 1
ATOM 797 O O . THR A 1 103 ? -21.422 1.196 31.641 1.00 89.19 103 THR A O 1
ATOM 800 N N . THR A 1 104 ? -22.189 -0.731 32.499 1.00 88.69 104 THR A N 1
ATOM 801 C CA . THR A 1 104 ? -20.891 -1.404 32.555 1.00 88.69 104 THR A CA 1
ATOM 802 C C . THR A 1 104 ? -20.661 -2.243 31.304 1.00 88.69 104 THR A C 1
ATOM 804 O O . THR A 1 104 ? -21.605 -2.697 30.665 1.00 88.69 104 THR A O 1
ATOM 807 N N . ALA A 1 105 ? -19.400 -2.543 30.975 1.00 87.50 105 ALA A N 1
ATOM 808 C CA . ALA A 1 105 ? -19.071 -3.388 29.820 1.00 87.50 105 ALA A CA 1
ATOM 809 C C . ALA A 1 105 ? -19.783 -4.757 29.842 1.00 87.50 105 ALA A C 1
ATOM 811 O O . ALA A 1 105 ? -20.165 -5.263 28.792 1.00 87.50 105 ALA A O 1
ATOM 812 N N . LYS A 1 106 ? -20.022 -5.323 31.032 1.00 87.38 106 LYS A N 1
ATOM 813 C CA . LYS A 1 106 ? -20.768 -6.581 31.209 1.00 87.38 106 LYS A CA 1
ATOM 814 C C . LYS A 1 106 ? -22.215 -6.495 30.713 1.00 87.38 106 LYS A C 1
ATOM 816 O O . LYS A 1 106 ? -22.718 -7.473 30.185 1.00 87.38 106 LYS A O 1
ATOM 821 N N . ASP A 1 107 ? -22.844 -5.329 30.837 1.00 84.12 107 ASP A N 1
ATOM 822 C CA . ASP A 1 107 ? -24.236 -5.092 30.428 1.00 84.12 107 ASP A CA 1
ATOM 823 C C . ASP A 1 107 ? -24.350 -4.781 28.923 1.00 84.12 107 ASP A C 1
ATOM 825 O O . ASP A 1 107 ? -25.439 -4.750 28.345 1.00 84.12 107 ASP A O 1
ATOM 829 N N . LEU A 1 108 ? -23.209 -4.508 28.283 1.00 83.62 108 LEU A N 1
ATOM 830 C CA . LEU A 1 108 ? -23.091 -4.155 26.871 1.00 83.62 108 LEU A CA 1
ATOM 831 C C . LEU A 1 108 ? -22.744 -5.357 25.983 1.00 83.62 108 LEU A C 1
ATOM 833 O O . LEU A 1 108 ? -23.061 -5.336 24.792 1.00 83.62 108 LEU A O 1
ATOM 837 N N . VAL A 1 109 ? -22.113 -6.387 26.551 1.00 69.75 109 VAL A N 1
ATOM 838 C CA . VAL A 1 109 ? -21.807 -7.656 25.882 1.00 69.75 109 VAL A CA 1
ATOM 839 C C . VAL A 1 109 ? -23.027 -8.571 25.998 1.00 69.75 109 VAL A C 1
ATOM 841 O O . VAL A 1 109 ? -23.540 -8.777 27.094 1.00 69.75 109 VAL A O 1
ATOM 844 N N . LYS A 1 110 ? -23.502 -9.097 24.867 1.00 59.44 110 LYS A N 1
ATOM 845 C CA . LYS A 1 110 ? -24.520 -10.152 24.825 1.00 59.44 110 LYS A CA 1
ATOM 846 C C . LYS A 1 110 ? -23.864 -11.487 24.512 1.00 59.44 110 LYS A C 1
ATOM 848 O O . LYS A 1 110 ? -22.943 -11.476 23.666 1.00 59.44 110 LYS A O 1
#